Protein AF-A0A9X4RRW6-F1 (afdb_monomer)

Secondary structure (DSSP, 8-state):
-HHHHHHHHHHHHHHHHHHHHHHHHTTS-HHHHHHHHHHHHHHHHHHHHHHHHHHHHHT-

Sequence (60 aa):
MKIEKIFVLVFFGCLLLSSFTFLAYDHVSEEVKQWIIGINILFFLLILATMFYAKLMWKK

Structure (mmCIF, N/CA/C/O backbone):
data_AF-A0A9X4RRW6-F1
#
_entry.id   AF-A0A9X4RRW6-F1
#
loop_
_atom_site.group_PDB
_atom_site.id
_atom_site.type_symbol
_atom_site.label_atom_id
_atom_site.label_alt_id
_atom_site.label_comp_id
_atom_site.label_asym_id
_atom_site.label_entity_id
_atom_site.label_seq_id
_atom_site.pdbx_PDB_ins_code
_atom_site.Cartn_x
_atom_site.Cartn_y
_atom_site.Cartn_z
_atom_site.occupancy
_atom_site.B_iso_or_equiv
_atom_site.auth_seq_id
_atom_site.auth_comp_id
_atom_site.auth_asym_id
_atom_site.auth_atom_id
_atom_site.pdbx_PDB_model_num
ATOM 1 N N . MET A 1 1 ? -21.125 -6.223 13.307 1.00 54.03 1 MET A N 1
ATOM 2 C CA . MET A 1 1 ? -21.647 -6.718 12.010 1.00 54.03 1 MET A CA 1
ATOM 3 C C . MET A 1 1 ? -21.494 -5.792 10.792 1.00 54.03 1 MET A C 1
ATOM 5 O O . MET A 1 1 ? -21.085 -6.302 9.757 1.00 54.03 1 MET A O 1
ATOM 9 N N . LYS A 1 2 ? -21.823 -4.481 10.813 1.00 73.06 2 LYS A N 1
ATOM 10 C CA . LYS A 1 2 ? -21.636 -3.615 9.612 1.00 73.06 2 LYS A CA 1
ATOM 11 C C . LYS A 1 2 ? -20.164 -3.255 9.334 1.00 73.06 2 LYS A C 1
ATOM 13 O O . LYS A 1 2 ? -19.739 -3.332 8.189 1.00 73.06 2 LYS A O 1
ATOM 18 N N . ILE A 1 3 ? -19.388 -2.917 10.368 1.00 76.31 3 ILE A N 1
ATOM 19 C CA . ILE A 1 3 ? -17.979 -2.491 10.230 1.00 76.31 3 ILE A CA 1
ATOM 20 C C . ILE A 1 3 ? -17.064 -3.647 9.810 1.00 76.31 3 ILE A C 1
ATOM 22 O O . ILE A 1 3 ? -16.217 -3.455 8.948 1.00 76.31 3 ILE A O 1
ATOM 26 N N . GLU A 1 4 ? -17.271 -4.855 10.340 1.00 78.19 4 GLU A N 1
ATOM 27 C CA . GLU A 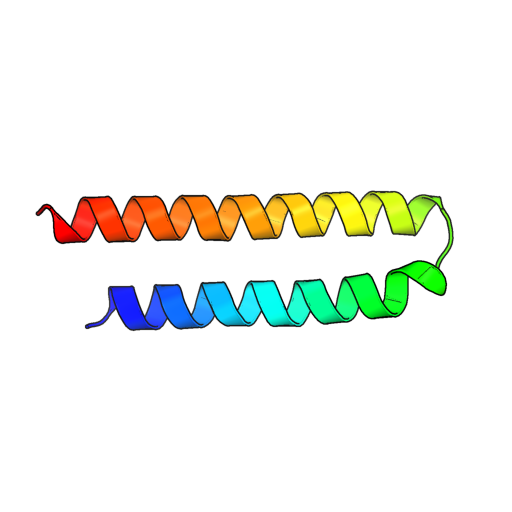1 4 ? -16.483 -6.039 9.954 1.00 78.19 4 GLU A CA 1
ATOM 28 C C . GLU A 1 4 ? -16.638 -6.361 8.467 1.00 78.19 4 GLU A C 1
ATOM 30 O O . GLU A 1 4 ? -15.652 -6.631 7.792 1.00 78.19 4 GLU A O 1
ATOM 35 N N . LYS A 1 5 ? -17.859 -6.260 7.921 1.00 84.50 5 LYS A N 1
ATOM 36 C CA . LYS A 1 5 ? -18.095 -6.455 6.483 1.00 84.50 5 LYS A CA 1
ATOM 37 C C . LYS A 1 5 ? -17.366 -5.414 5.635 1.00 84.50 5 LYS A C 1
ATOM 39 O O . LYS A 1 5 ? -16.816 -5.770 4.600 1.00 84.50 5 LYS A O 1
ATOM 44 N N . ILE A 1 6 ? -17.340 -4.154 6.076 1.00 86.38 6 ILE A N 1
ATOM 45 C CA . ILE A 1 6 ? -16.609 -3.077 5.390 1.00 86.38 6 ILE A CA 1
ATOM 46 C C . ILE A 1 6 ? -15.103 -3.334 5.457 1.00 86.38 6 ILE A C 1
ATOM 48 O O . ILE A 1 6 ? -14.433 -3.237 4.436 1.00 86.38 6 ILE A O 1
ATOM 52 N N . PHE A 1 7 ? -14.581 -3.716 6.625 1.00 87.62 7 PHE A N 1
ATOM 53 C CA . PHE A 1 7 ? -13.174 -4.074 6.790 1.00 87.62 7 PHE A CA 1
ATOM 54 C C . PHE A 1 7 ? -12.768 -5.203 5.841 1.00 87.62 7 PHE A C 1
ATOM 56 O O . PHE A 1 7 ? -11.797 -5.061 5.108 1.00 87.62 7 PHE A O 1
ATOM 63 N N . VAL A 1 8 ? -13.544 -6.289 5.806 1.00 88.69 8 VAL A N 1
ATOM 64 C CA . VAL A 1 8 ? -13.286 -7.436 4.927 1.00 88.69 8 VAL A CA 1
ATOM 65 C C . VAL A 1 8 ? -13.313 -7.012 3.455 1.00 88.69 8 VAL A C 1
ATOM 67 O O . VAL A 1 8 ? -12.407 -7.368 2.708 1.00 88.69 8 VAL A O 1
ATOM 70 N N . LEU A 1 9 ? -14.293 -6.202 3.042 1.00 92.62 9 LEU A N 1
ATOM 71 C CA . LEU A 1 9 ? -14.377 -5.675 1.674 1.00 92.62 9 LEU A CA 1
ATOM 72 C C . LEU A 1 9 ? -13.161 -4.825 1.295 1.00 92.62 9 LEU A C 1
ATOM 74 O O . LEU A 1 9 ? -12.586 -5.031 0.230 1.00 92.62 9 LEU A O 1
ATOM 78 N N . VAL A 1 10 ? -12.758 -3.893 2.163 1.00 91.62 10 VAL A N 1
ATOM 79 C CA . VAL A 1 10 ? -11.595 -3.027 1.921 1.00 91.62 10 VAL A CA 1
ATOM 80 C C . VAL A 1 10 ? -10.311 -3.850 1.895 1.00 91.62 10 VAL A C 1
ATOM 82 O O . VAL A 1 10 ? -9.503 -3.680 0.988 1.00 91.62 10 VAL A O 1
ATOM 85 N N . PHE A 1 11 ? -10.150 -4.784 2.834 1.00 93.12 11 PHE A N 1
ATOM 86 C CA . PHE A 1 11 ? -8.984 -5.656 2.911 1.00 93.12 11 PHE A CA 1
ATOM 87 C C . PHE A 1 11 ? -8.818 -6.477 1.633 1.00 93.12 11 PHE A C 1
ATOM 89 O O . PHE A 1 11 ? -7.787 -6.371 0.973 1.00 93.12 11 PHE A O 1
ATOM 96 N N . PHE A 1 12 ? -9.845 -7.238 1.238 1.00 95.06 12 PHE A N 1
ATOM 97 C CA . PHE A 1 12 ? -9.785 -8.055 0.025 1.00 95.06 12 PHE A CA 1
ATOM 98 C C . PHE A 1 12 ? -9.692 -7.209 -1.247 1.00 95.06 12 PHE A C 1
ATOM 100 O O . PHE A 1 12 ? -8.967 -7.586 -2.164 1.00 95.06 12 PHE A O 1
ATOM 107 N N . GLY A 1 13 ? -10.362 -6.053 -1.300 1.00 95.56 13 GLY A N 1
ATOM 108 C CA . GLY A 1 13 ? -10.256 -5.120 -2.422 1.00 95.56 13 GLY A CA 1
ATOM 109 C C . GLY A 1 13 ? -8.826 -4.615 -2.625 1.00 95.56 13 GLY A C 1
ATOM 110 O O . GLY A 1 13 ? -8.289 -4.713 -3.728 1.00 95.56 13 GLY A O 1
ATOM 111 N N . CYS A 1 14 ? -8.178 -4.148 -1.555 1.00 95.88 14 CYS A N 1
ATOM 112 C CA . CYS A 1 14 ? -6.779 -3.720 -1.583 1.00 95.88 14 CYS A CA 1
ATOM 113 C C . CYS A 1 14 ? -5.837 -4.865 -1.973 1.00 95.88 14 CYS A C 1
ATOM 115 O O . CYS A 1 14 ? -4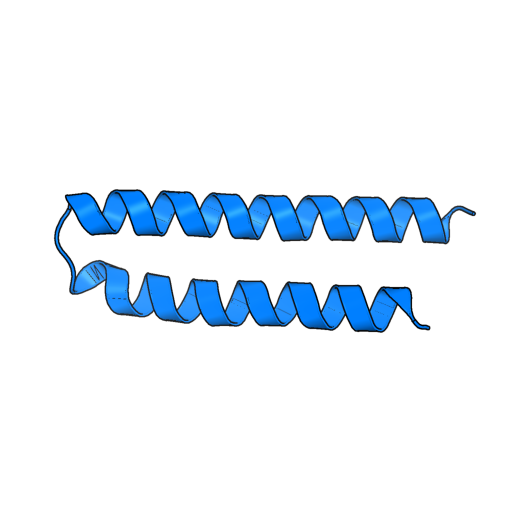.926 -4.653 -2.767 1.00 95.88 14 CYS A O 1
ATOM 117 N N . LEU A 1 15 ? -6.071 -6.076 -1.460 1.00 95.06 15 LEU A N 1
ATOM 118 C CA . LEU A 1 15 ? -5.243 -7.249 -1.751 1.00 95.06 15 LEU A CA 1
ATOM 119 C C . LEU A 1 15 ? -5.335 -7.669 -3.222 1.00 95.06 15 LEU A C 1
ATOM 121 O O . LEU A 1 15 ? -4.313 -7.946 -3.847 1.00 95.06 15 LEU A O 1
ATOM 125 N N . LEU A 1 16 ? -6.542 -7.671 -3.794 1.00 96.31 16 LEU A N 1
ATOM 126 C CA . LEU A 1 16 ? -6.758 -8.005 -5.202 1.00 96.31 16 LEU A CA 1
ATOM 127 C C . LEU A 1 16 ? -6.094 -6.979 -6.121 1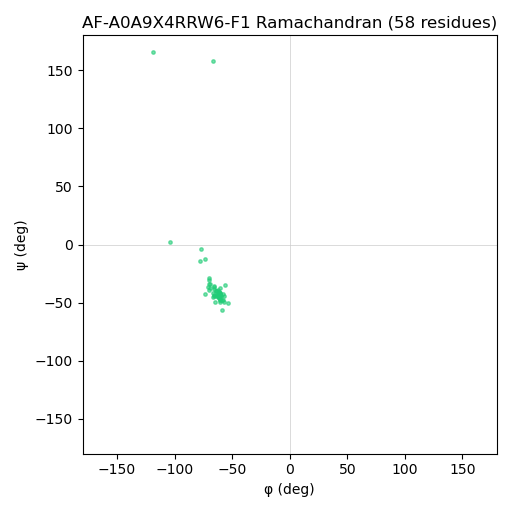.00 96.31 16 LEU A C 1
ATOM 129 O O . LEU A 1 16 ? -5.334 -7.359 -7.009 1.00 96.31 16 LEU A O 1
ATOM 133 N N . LEU A 1 17 ? -6.327 -5.685 -5.881 1.00 95.56 17 LEU A N 1
ATOM 134 C CA . LEU A 1 17 ? -5.708 -4.615 -6.667 1.00 95.56 17 LEU A CA 1
ATOM 135 C C . LEU A 1 17 ? -4.182 -4.648 -6.548 1.00 95.56 17 LEU A C 1
ATOM 137 O O . LEU A 1 17 ? -3.492 -4.588 -7.563 1.00 95.56 17 LEU A O 1
ATOM 141 N N . SER A 1 18 ? -3.665 -4.826 -5.331 1.00 95.88 18 SER A N 1
ATOM 142 C CA . SER A 1 18 ? -2.237 -5.014 -5.071 1.00 95.88 18 SER A CA 1
AT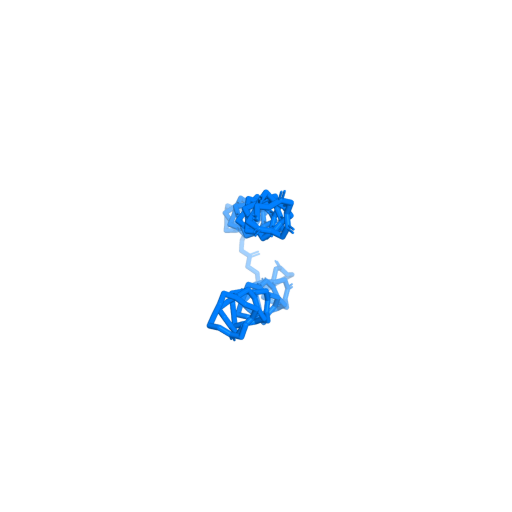OM 143 C C . SER A 1 18 ? -1.665 -6.159 -5.908 1.00 95.88 18 SER A C 1
ATOM 145 O O . SER A 1 18 ? -0.708 -5.962 -6.658 1.00 95.88 18 SER A O 1
ATOM 147 N N . SER A 1 19 ? -2.319 -7.321 -5.879 1.00 95.19 19 SER A N 1
ATOM 148 C CA . SER A 1 19 ? -1.899 -8.510 -6.628 1.00 95.19 19 SER A CA 1
ATOM 149 C C . SER A 1 19 ? -1.847 -8.257 -8.138 1.00 95.19 19 SER A C 1
ATOM 151 O O . SER A 1 19 ? -0.859 -8.605 -8.779 1.00 95.19 19 SER A O 1
ATOM 153 N N . PHE A 1 20 ? -2.861 -7.596 -8.712 1.00 94.88 20 PHE A N 1
ATOM 154 C CA . PHE A 1 20 ? -2.862 -7.235 -10.137 1.00 94.88 20 PHE A CA 1
ATOM 155 C C . PHE A 1 20 ? -1.733 -6.267 -10.494 1.00 94.88 20 PHE A C 1
ATOM 157 O O . PHE A 1 20 ? -1.062 -6.448 -11.509 1.00 94.88 20 PHE A O 1
ATOM 164 N N . THR A 1 21 ? -1.499 -5.251 -9.661 1.00 93.88 21 THR A N 1
ATOM 165 C CA . THR A 1 21 ? -0.418 -4.290 -9.910 1.00 93.88 21 THR A CA 1
ATOM 166 C C . THR A 1 21 ? 0.964 -4.938 -9.817 1.00 93.88 21 THR A C 1
ATOM 168 O O . THR A 1 21 ? 1.816 -4.647 -10.649 1.00 93.88 21 THR A O 1
ATOM 171 N N . PHE A 1 22 ? 1.176 -5.871 -8.883 1.00 93.31 22 PHE A N 1
ATOM 172 C CA . PHE A 1 22 ? 2.426 -6.629 -8.796 1.00 93.31 22 PHE A CA 1
ATOM 173 C C . PHE A 1 22 ? 2.600 -7.628 -9.940 1.00 93.31 22 PHE A C 1
ATOM 175 O O . PHE A 1 22 ? 3.711 -7.793 -10.427 1.00 93.31 22 PHE A O 1
ATOM 182 N N . LEU A 1 23 ? 1.520 -8.237 -10.434 1.00 95.06 23 LEU A N 1
ATOM 183 C CA . LEU A 1 23 ? 1.580 -9.096 -11.620 1.00 95.06 23 LEU A CA 1
ATOM 184 C C . LEU A 1 23 ? 2.066 -8.323 -12.860 1.00 95.06 23 LEU A C 1
ATOM 186 O O . LEU A 1 23 ? 2.832 -8.841 -13.673 1.00 95.06 23 LEU A O 1
ATOM 190 N N . ALA A 1 24 ? 1.646 -7.064 -12.992 1.00 92.38 24 ALA A N 1
ATOM 191 C CA . ALA A 1 24 ? 2.090 -6.181 -14.065 1.00 92.38 24 ALA A CA 1
ATOM 192 C C . ALA A 1 24 ? 3.495 -5.589 -13.836 1.00 92.38 24 ALA A C 1
ATOM 194 O O . ALA A 1 24 ? 4.075 -5.061 -14.780 1.00 92.38 24 ALA A O 1
ATOM 195 N N . TYR A 1 25 ? 4.055 -5.677 -12.624 1.00 94.00 25 TYR A N 1
ATOM 196 C CA . TYR A 1 25 ? 5.281 -4.974 -12.228 1.00 94.00 25 TYR A CA 1
ATOM 197 C C . TYR A 1 25 ? 6.482 -5.294 -13.121 1.00 94.00 25 TYR A C 1
ATOM 199 O O . TYR A 1 25 ? 7.177 -4.385 -13.569 1.00 94.00 25 TYR A O 1
ATOM 207 N N . ASP A 1 26 ? 6.691 -6.569 -13.445 1.00 92.94 26 ASP A N 1
ATOM 208 C CA . ASP A 1 26 ? 7.821 -6.995 -14.280 1.00 92.94 26 ASP A CA 1
ATOM 209 C C . ASP A 1 26 ? 7.649 -6.636 -15.766 1.00 92.94 26 ASP A C 1
ATOM 211 O O . ASP A 1 26 ? 8.608 -6.683 -16.533 1.00 92.94 26 ASP A O 1
ATOM 215 N N . HIS A 1 27 ? 6.440 -6.237 -16.171 1.00 93.94 27 HIS A N 1
ATOM 216 C CA . HIS A 1 27 ? 6.063 -5.984 -17.563 1.00 93.94 27 HIS A CA 1
ATOM 217 C C . HIS A 1 27 ? 5.976 -4.490 -17.916 1.00 93.94 27 HIS A C 1
ATOM 219 O O . HIS A 1 27 ? 5.616 -4.149 -19.043 1.00 93.94 27 HIS A O 1
ATOM 225 N N . VAL A 1 28 ? 6.279 -3.587 -16.978 1.00 94.94 28 VAL A N 1
ATOM 226 C CA . VAL A 1 28 ? 6.161 -2.130 -17.160 1.00 94.94 28 VAL A CA 1
ATOM 227 C C . VAL A 1 28 ? 7.507 -1.411 -17.019 1.00 94.94 28 VAL A C 1
ATOM 229 O O . VAL A 1 28 ? 8.488 -1.974 -16.533 1.00 94.94 28 VAL A O 1
ATOM 232 N N . SER A 1 29 ? 7.563 -0.148 -17.454 1.00 95.44 29 SER A N 1
ATOM 233 C CA . SER A 1 29 ? 8.761 0.691 -17.337 1.00 95.44 29 SER A CA 1
ATOM 234 C C . SER A 1 29 ? 9.100 1.022 -15.878 1.00 95.44 29 SER A C 1
ATOM 236 O O . SER A 1 29 ? 8.232 1.016 -15.004 1.00 95.44 29 SER A O 1
ATOM 238 N N . GLU A 1 30 ? 10.364 1.367 -15.615 1.00 94.31 30 GLU A N 1
ATOM 239 C CA . GLU A 1 30 ? 10.851 1.718 -14.269 1.00 94.31 30 GLU A CA 1
ATOM 240 C C . GLU A 1 30 ? 10.072 2.874 -13.623 1.00 94.31 30 GLU A C 1
ATOM 242 O O . GLU A 1 30 ? 9.804 2.853 -12.423 1.00 94.31 30 GLU A O 1
ATOM 247 N N . GLU A 1 31 ? 9.632 3.851 -14.417 1.00 92.94 31 GLU A N 1
ATOM 248 C CA . GLU A 1 31 ? 8.781 4.940 -13.928 1.00 92.94 31 GLU A CA 1
ATOM 249 C C . GLU A 1 31 ? 7.464 4.398 -13.360 1.00 92.94 31 GLU A C 1
ATOM 251 O O . GLU A 1 31 ? 7.074 4.735 -12.243 1.00 92.94 31 GLU A O 1
ATOM 256 N N . VAL A 1 32 ? 6.799 3.497 -14.090 1.00 94.12 32 VAL A N 1
ATOM 257 C CA . VAL A 1 32 ? 5.533 2.884 -13.666 1.00 94.12 32 VAL A CA 1
ATOM 258 C C . VAL A 1 32 ? 5.747 1.945 -12.478 1.00 94.12 32 VAL A C 1
ATOM 260 O O . VAL A 1 32 ? 4.899 1.900 -11.589 1.00 94.12 32 VAL A O 1
ATOM 263 N N . LYS A 1 33 ? 6.891 1.257 -12.389 1.00 95.81 33 LYS A N 1
ATOM 264 C CA . LYS A 1 33 ? 7.251 0.445 -11.214 1.00 95.81 33 LYS A CA 1
ATOM 265 C C . LYS A 1 33 ? 7.272 1.269 -9.927 1.00 95.81 33 LYS A C 1
ATOM 267 O O . LYS A 1 33 ? 6.722 0.825 -8.919 1.00 95.81 33 LYS A O 1
ATOM 272 N N . GLN A 1 34 ? 7.828 2.483 -9.957 1.00 95.12 34 GLN A N 1
ATOM 273 C CA . GLN A 1 34 ? 7.816 3.385 -8.795 1.00 95.12 34 GLN A CA 1
ATOM 274 C C . GLN A 1 34 ? 6.386 3.759 -8.381 1.00 95.12 34 GLN A C 1
ATOM 276 O O . GLN A 1 34 ? 6.051 3.728 -7.195 1.00 95.12 34 GLN A O 1
ATOM 281 N N . TRP A 1 35 ? 5.508 4.025 -9.353 1.00 95.25 35 TRP A N 1
ATOM 282 C CA . TRP A 1 35 ? 4.085 4.265 -9.090 1.00 95.25 35 TRP A CA 1
ATOM 283 C C . TRP A 1 35 ? 3.375 3.034 -8.512 1.00 95.25 35 TRP A C 1
ATOM 285 O O . TRP A 1 35 ? 2.578 3.174 -7.583 1.00 95.25 35 TRP A O 1
ATOM 295 N N . ILE A 1 36 ? 3.690 1.830 -9.004 1.00 95.19 36 ILE A N 1
ATOM 296 C CA . ILE A 1 36 ? 3.159 0.566 -8.472 1.00 95.19 36 ILE A CA 1
ATOM 297 C C . ILE A 1 36 ? 3.588 0.373 -7.014 1.00 95.19 36 ILE A C 1
ATOM 299 O O . ILE A 1 36 ? 2.763 0.025 -6.170 1.00 95.19 36 ILE A O 1
ATOM 303 N N . ILE A 1 37 ? 4.848 0.634 -6.671 1.00 95.25 37 ILE A N 1
AT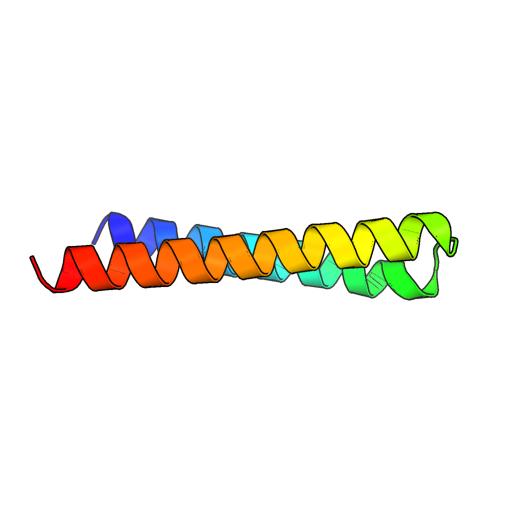OM 304 C CA . ILE A 1 37 ? 5.300 0.559 -5.275 1.00 95.25 37 ILE A CA 1
ATOM 305 C C . ILE A 1 37 ? 4.535 1.581 -4.422 1.00 95.25 37 ILE A C 1
ATOM 307 O O . ILE A 1 37 ? 4.005 1.230 -3.367 1.00 95.25 37 ILE A O 1
ATOM 311 N N . GLY A 1 38 ? 4.400 2.819 -4.907 1.00 95.56 38 GLY A N 1
ATOM 312 C CA . GLY A 1 38 ? 3.674 3.883 -4.214 1.00 95.56 38 GLY A CA 1
ATOM 313 C C . GLY A 1 38 ? 2.210 3.537 -3.921 1.00 95.56 38 GLY A C 1
ATOM 314 O O . GLY A 1 38 ? 1.762 3.682 -2.781 1.00 95.56 38 GLY A O 1
ATOM 315 N N . ILE A 1 39 ? 1.467 3.024 -4.909 1.00 95.31 39 ILE A N 1
ATOM 316 C CA . ILE A 1 39 ? 0.056 2.645 -4.717 1.00 95.31 39 ILE A CA 1
ATOM 317 C C . ILE A 1 39 ? -0.082 1.463 -3.746 1.00 95.31 39 ILE A C 1
ATOM 319 O O . ILE A 1 39 ? -0.999 1.436 -2.927 1.00 95.31 39 ILE A O 1
ATOM 323 N N . ASN A 1 40 ? 0.861 0.517 -3.763 1.00 95.88 40 ASN A N 1
ATOM 324 C CA . ASN A 1 40 ? 0.848 -0.623 -2.847 1.00 95.88 40 ASN A CA 1
ATOM 325 C C . ASN A 1 40 ? 1.141 -0.215 -1.398 1.00 95.88 40 ASN A C 1
ATOM 327 O O . ASN A 1 40 ? 0.493 -0.717 -0.477 1.00 95.88 40 ASN A O 1
ATOM 331 N N . ILE A 1 41 ? 2.043 0.747 -1.185 1.00 96.38 41 ILE A N 1
ATOM 332 C CA . ILE A 1 41 ? 2.257 1.354 0.137 1.00 96.38 41 ILE A CA 1
ATOM 333 C C . ILE A 1 41 ? 0.971 2.044 0.618 1.00 96.38 41 ILE A C 1
ATOM 335 O O . ILE A 1 41 ? 0.583 1.883 1.776 1.00 96.38 41 ILE A O 1
ATOM 339 N N . LEU A 1 42 ? 0.265 2.758 -0.266 1.00 96.12 42 LEU A N 1
ATOM 340 C CA . LEU A 1 42 ? -1.012 3.397 0.068 1.00 96.12 42 LEU A CA 1
ATOM 341 C C . LEU A 1 42 ? -2.076 2.368 0.488 1.00 96.12 42 LEU A C 1
ATOM 343 O O . LEU A 1 42 ? -2.762 2.563 1.493 1.00 96.12 42 LEU A O 1
ATOM 347 N N . PHE A 1 43 ? -2.195 1.254 -0.241 1.00 95.44 43 PHE A N 1
ATOM 348 C CA . PHE A 1 43 ? -3.103 0.159 0.116 1.00 95.44 43 PHE A CA 1
ATOM 349 C C . PHE A 1 43 ? -2.764 -0.452 1.475 1.00 95.44 43 PHE A C 1
ATOM 351 O O . PHE A 1 43 ? -3.662 -0.695 2.283 1.00 95.44 43 PHE A O 1
ATOM 358 N N . PHE A 1 44 ? -1.477 -0.640 1.766 1.00 94.19 44 PHE A N 1
ATOM 359 C CA . PHE A 1 44 ? -1.036 -1.125 3.068 1.00 94.19 44 PHE A CA 1
ATOM 360 C C . PHE A 1 44 ? -1.437 -0.169 4.204 1.00 94.19 44 PHE A C 1
ATOM 362 O O . PHE A 1 44 ? -1.999 -0.605 5.212 1.00 94.19 44 PHE A O 1
ATOM 369 N N . LEU A 1 45 ? -1.237 1.141 4.024 1.00 96.00 45 LEU A N 1
ATOM 370 C CA . LEU A 1 45 ? -1.651 2.151 5.004 1.00 96.00 45 LEU A CA 1
A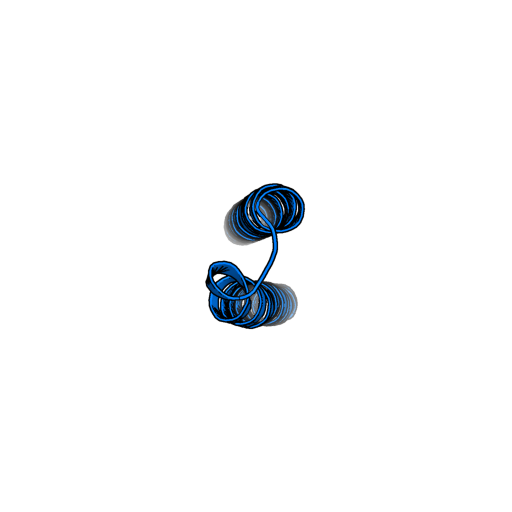TOM 371 C C . LEU A 1 45 ? -3.173 2.170 5.217 1.00 96.00 45 LEU A C 1
ATOM 373 O O . LEU A 1 45 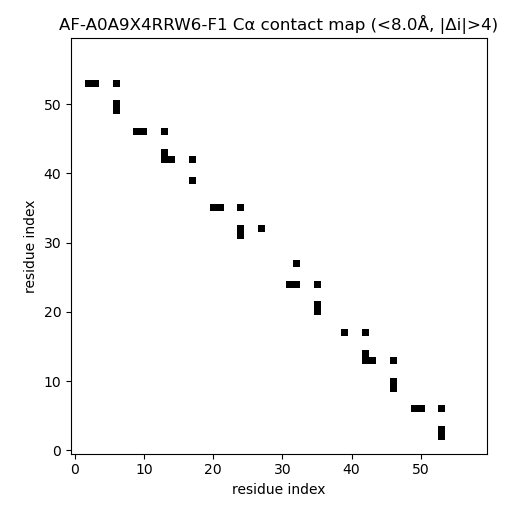? -3.627 2.292 6.355 1.00 96.00 45 LEU A O 1
ATOM 377 N N . LEU A 1 46 ? -3.968 1.996 4.157 1.00 94.25 46 LEU A N 1
ATOM 378 C CA . LEU A 1 46 ? -5.430 1.878 4.243 1.00 94.25 46 LEU A CA 1
ATOM 379 C C . LEU A 1 46 ? -5.870 0.658 5.064 1.00 94.25 46 LEU A C 1
ATOM 381 O O . LEU A 1 46 ? -6.771 0.763 5.905 1.00 94.25 46 LEU A O 1
ATOM 385 N N . ILE A 1 47 ? -5.219 -0.491 4.867 1.00 93.69 47 ILE A N 1
ATOM 386 C CA . ILE A 1 47 ? -5.476 -1.700 5.662 1.00 93.69 47 ILE A CA 1
ATOM 387 C C . ILE A 1 47 ? -5.133 -1.452 7.136 1.00 93.69 47 ILE A C 1
ATOM 389 O O . ILE A 1 47 ? -5.938 -1.762 8.015 1.00 93.69 47 ILE A O 1
ATOM 393 N N . LEU A 1 48 ? -3.985 -0.835 7.430 1.00 93.69 48 LEU A N 1
ATOM 394 C CA . LEU A 1 48 ? -3.608 -0.506 8.808 1.00 93.69 48 LEU A CA 1
ATOM 395 C C . LE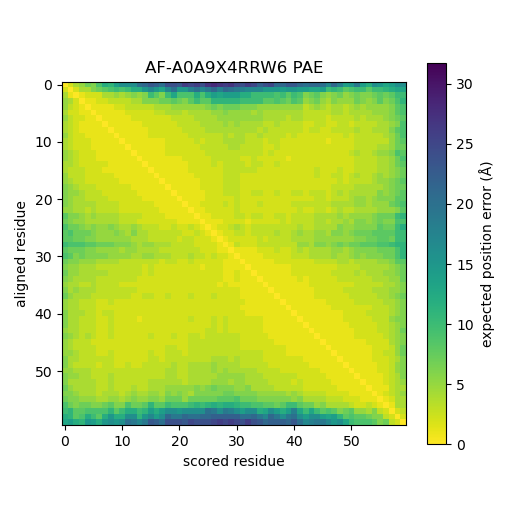U A 1 48 ? -4.597 0.461 9.468 1.00 93.69 48 LEU A C 1
ATOM 397 O O . LEU A 1 48 ? -5.010 0.241 10.608 1.00 93.69 48 LEU A O 1
ATOM 401 N N . ALA A 1 49 ? -5.012 1.507 8.751 1.00 91.88 49 ALA A N 1
ATOM 402 C CA . ALA A 1 49 ? -5.977 2.482 9.246 1.00 91.88 49 ALA A CA 1
ATOM 403 C C . ALA A 1 49 ? -7.327 1.826 9.566 1.00 91.88 49 ALA A C 1
ATOM 405 O O . ALA A 1 49 ? -7.909 2.075 10.624 1.00 91.88 49 ALA A O 1
ATOM 406 N N . THR A 1 50 ? -7.808 0.940 8.692 1.00 90.06 50 THR A N 1
ATOM 407 C CA . THR A 1 50 ? -9.075 0.226 8.904 1.00 90.06 50 THR A CA 1
ATOM 408 C C . THR A 1 50 ? -8.982 -0.823 10.012 1.00 90.06 50 THR A C 1
ATOM 410 O O . THR A 1 50 ? -9.920 -0.934 10.803 1.00 90.06 50 THR A O 1
ATOM 413 N N . MET A 1 51 ? -7.849 -1.519 10.161 1.00 88.88 51 MET A N 1
ATOM 414 C CA . MET A 1 51 ? -7.588 -2.389 11.317 1.00 88.88 51 MET A CA 1
ATOM 415 C C . MET A 1 51 ? -7.610 -1.604 12.631 1.00 88.88 51 MET A C 1
ATOM 417 O O . MET A 1 51 ? -8.226 -2.035 13.608 1.00 88.88 51 MET A O 1
ATOM 421 N N . PHE A 1 52 ? -6.947 -0.445 12.668 1.00 90.38 52 PHE A N 1
ATOM 422 C CA . PHE A 1 52 ? -6.916 0.403 13.855 1.00 90.38 52 PHE A CA 1
ATOM 423 C C . PHE A 1 52 ? -8.311 0.935 14.195 1.00 90.38 52 PHE A C 1
ATOM 425 O O . PHE A 1 52 ? -8.737 0.849 15.347 1.00 90.38 52 PHE A O 1
ATOM 432 N N . TYR A 1 53 ? -9.056 1.398 13.189 1.00 86.50 53 TYR A N 1
ATOM 433 C CA . TYR A 1 53 ? -10.442 1.833 13.343 1.00 86.50 53 TYR A CA 1
ATOM 434 C C . TYR A 1 53 ? -11.340 0.715 13.889 1.00 86.50 53 TYR A C 1
ATOM 436 O O . TYR A 1 53 ? -12.061 0.925 14.866 1.00 86.50 53 TYR A O 1
ATOM 444 N N . ALA A 1 54 ? -11.260 -0.492 13.320 1.00 84.19 54 ALA A N 1
ATOM 445 C CA . ALA A 1 54 ? -12.018 -1.646 13.798 1.00 84.19 54 ALA A CA 1
ATOM 446 C C . ALA A 1 54 ? -11.662 -1.993 15.253 1.00 84.19 54 ALA A C 1
ATOM 448 O O . ALA A 1 54 ? -12.554 -2.219 16.069 1.00 84.19 54 ALA A O 1
ATOM 449 N N . LYS A 1 55 ? -10.371 -1.957 15.610 1.00 84.06 55 LYS A N 1
ATOM 450 C CA . LYS A 1 55 ? -9.892 -2.206 16.978 1.00 84.06 55 LYS A CA 1
ATOM 451 C C . LYS A 1 55 ? -10.382 -1.157 17.980 1.00 84.06 55 LYS A C 1
ATOM 453 O O . LYS A 1 55 ? -10.720 -1.515 19.106 1.00 84.06 55 LYS A O 1
ATOM 458 N N . LEU A 1 56 ? -10.420 0.121 17.598 1.00 84.75 56 LEU A N 1
ATOM 459 C CA . LEU A 1 56 ? -10.966 1.190 18.440 1.00 84.75 56 LEU A CA 1
ATOM 460 C C . LEU A 1 56 ? -12.472 1.033 18.654 1.00 84.75 56 LEU A C 1
ATOM 462 O O . LEU A 1 56 ? -12.945 1.203 19.773 1.00 84.75 56 LEU A O 1
ATOM 466 N N . MET A 1 57 ? -13.208 0.681 17.600 1.00 78.31 57 MET A N 1
ATOM 467 C CA . MET A 1 57 ? -14.652 0.460 17.675 1.00 78.31 57 MET A CA 1
ATOM 468 C C . MET A 1 57 ? -15.014 -0.812 18.449 1.00 78.31 57 MET A C 1
ATOM 470 O O . MET A 1 57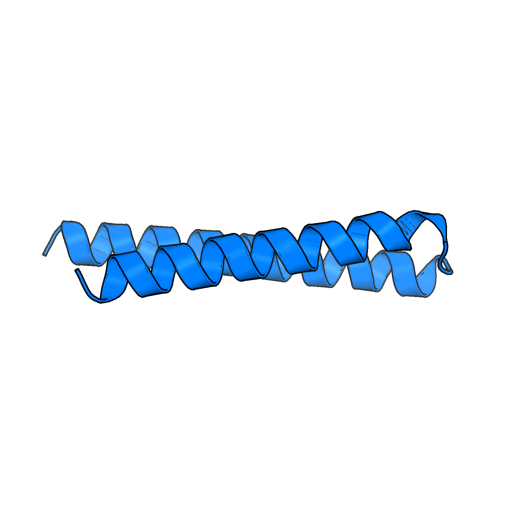 ? -16.064 -0.839 19.069 1.00 78.31 57 MET A O 1
ATOM 474 N N . TRP A 1 58 ? -14.154 -1.838 18.457 1.00 66.94 58 TRP A N 1
ATOM 475 C CA . TRP A 1 58 ? -14.341 -3.048 19.272 1.00 66.94 58 TRP A CA 1
ATOM 476 C C . TRP A 1 58 ? -14.148 -2.790 20.773 1.00 66.94 58 TRP A C 1
ATOM 478 O O . TRP A 1 58 ? -14.747 -3.461 21.606 1.00 66.94 58 TRP A O 1
ATOM 488 N N . LYS A 1 59 ? -13.291 -1.831 21.144 1.00 59.69 59 LYS A N 1
ATOM 489 C CA . LYS A 1 59 ? -13.072 -1.438 22.547 1.00 59.69 59 LYS A CA 1
ATOM 490 C C . LYS A 1 59 ? -14.185 -0.547 23.121 1.00 59.69 59 LYS A C 1
ATOM 492 O O . LYS A 1 59 ? -14.093 -0.181 24.292 1.00 59.69 59 LYS A O 1
ATOM 497 N N . LYS A 1 60 ? -15.160 -0.157 22.302 1.00 50.25 60 LYS A N 1
ATOM 498 C CA . LYS A 1 60 ? -16.277 0.721 22.651 1.00 50.25 60 LYS A CA 1
ATOM 499 C C . LYS A 1 60 ? -17.545 -0.100 22.833 1.00 50.25 60 LYS A C 1
ATOM 501 O O . LYS A 1 60 ? -18.321 0.265 23.738 1.00 50.25 60 LYS A O 1
#

Organism: Streptococcus suis (NCBI:txid1307)

Mean predicted aligned error: 4.16 Å

Solvent-accessible surface area (backbone atoms only — not comparable to full-atom values): 3343 Å² total; per-residue (Å²): 117,71,63,59,53,49,46,52,51,51,45,53,49,41,50,52,53,42,51,54,48,57,69,45,39,88,78,51,54,72,72,55,37,55,52,48,52,50,53,44,52,51,42,51,52,52,46,52,52,47,51,51,50,52,54,56,60,71,76,104

Foldseek 3Di:
DVLVVVLVCLLVVLVVVLVVLVVCLVVDDPVSNVVSVVSNVVSVVVNVVSVVVVVVVVVD

Radius of gyration: 14.21 Å; Cα contacts (8 Å, |Δi|>4): 19; chains: 1; bounding box: 32×14×40 Å

pLDDT: mean 89.53, std 10.13, range [50.25, 96.38]